Protein AF-A0A2V7J5I7-F1 (afdb_monomer_lite)

Radius of gyration: 12.59 Å; chains: 1; bounding box: 29×18×30 Å

Structure (mmCIF, N/CA/C/O backbone):
data_AF-A0A2V7J5I7-F1
#
_entry.id   AF-A0A2V7J5I7-F1
#
loop_
_atom_site.group_PDB
_atom_site.id
_atom_site.type_symbol
_atom_site.label_atom_id
_atom_site.label_alt_id
_atom_site.label_comp_id
_atom_site.label_asym_id
_atom_site.label_entity_id
_atom_site.label_seq_id
_atom_site.pdbx_PDB_ins_code
_atom_site.Cartn_x
_atom_site.Cartn_y
_atom_site.Cartn_z
_atom_site.occupancy
_atom_site.B_iso_or_equiv
_atom_site.auth_seq_id
_atom_site.auth_comp_id
_atom_site.auth_asym_id
_atom_site.auth_atom_id
_atom_site.pdbx_PDB_model_num
ATOM 1 N N . MET A 1 1 ? -9.568 3.205 14.573 1.00 90.75 1 MET A N 1
ATOM 2 C CA . MET A 1 1 ? -8.355 3.960 14.183 1.00 90.75 1 MET A CA 1
ATOM 3 C C . MET A 1 1 ? -8.298 4.011 12.666 1.00 90.75 1 MET A C 1
ATOM 5 O O . MET A 1 1 ? -8.706 3.038 12.046 1.00 90.75 1 MET A O 1
ATOM 9 N N . VAL A 1 2 ? -7.883 5.124 12.065 1.00 96.50 2 VAL A N 1
ATOM 10 C CA . VAL A 1 2 ? -7.790 5.241 10.600 1.00 96.50 2 VAL A CA 1
ATOM 11 C C . VAL A 1 2 ? -6.324 5.266 10.212 1.00 96.50 2 VAL A C 1
ATOM 13 O O . VAL A 1 2 ? -5.567 6.039 10.794 1.00 96.50 2 VAL A O 1
ATOM 16 N N . ASP A 1 3 ? -5.954 4.428 9.250 1.00 96.94 3 ASP A N 1
ATOM 17 C CA . ASP A 1 3 ? -4.673 4.545 8.565 1.00 96.94 3 ASP A CA 1
ATOM 18 C C . ASP A 1 3 ? -4.888 5.420 7.331 1.00 96.94 3 ASP A C 1
ATOM 20 O O . ASP A 1 3 ? -5.654 5.072 6.433 1.00 96.94 3 ASP A O 1
ATOM 24 N N . ALA A 1 4 ? -4.314 6.616 7.354 1.00 97.25 4 ALA A N 1
ATOM 25 C CA . ALA A 1 4 ? -4.571 7.635 6.343 1.00 97.25 4 ALA A CA 1
ATOM 26 C C . ALA A 1 4 ? -3.599 7.562 5.160 1.00 97.25 4 ALA A C 1
ATOM 28 O O . ALA A 1 4 ? -3.697 8.390 4.258 1.00 97.25 4 ALA A O 1
ATOM 29 N N . HIS A 1 5 ? -2.610 6.658 5.193 1.00 97.62 5 HIS A N 1
ATOM 30 C CA . HIS A 1 5 ? -1.589 6.615 4.154 1.00 97.62 5 HIS A CA 1
ATOM 31 C C . HIS A 1 5 ? -0.954 5.232 4.035 1.00 97.62 5 HIS A C 1
ATOM 33 O O . HIS A 1 5 ? -0.104 4.843 4.832 1.00 97.62 5 HIS A O 1
ATOM 39 N N . VAL A 1 6 ? -1.289 4.526 2.957 1.00 97.00 6 VAL A N 1
ATOM 40 C CA . VAL A 1 6 ? -0.693 3.229 2.615 1.00 97.00 6 VAL A CA 1
ATOM 41 C C . VAL A 1 6 ? -0.265 3.204 1.153 1.00 97.00 6 VAL A C 1
ATOM 43 O O . VAL A 1 6 ? -0.799 3.926 0.312 1.00 97.00 6 VAL A O 1
ATOM 46 N N . HIS A 1 7 ? 0.680 2.327 0.834 1.00 97.50 7 HIS A N 1
ATOM 47 C CA . HIS A 1 7 ? 1.120 2.087 -0.533 1.00 97.50 7 HIS A CA 1
ATOM 48 C C . HIS A 1 7 ? 0.955 0.608 -0.873 1.00 97.50 7 HIS A C 1
ATOM 50 O O . HIS A 1 7 ? 1.382 -0.258 -0.112 1.00 97.50 7 HIS A O 1
ATOM 56 N N . PHE A 1 8 ? 0.368 0.337 -2.037 1.00 97.75 8 PHE A N 1
ATOM 57 C CA . PHE A 1 8 ? 0.256 -1.000 -2.610 1.00 97.75 8 PHE A CA 1
ATOM 58 C C . PHE A 1 8 ? 0.877 -1.008 -3.997 1.00 97.75 8 PHE A C 1
ATOM 60 O O . PHE A 1 8 ? 0.734 -0.044 -4.754 1.00 97.75 8 PHE A O 1
ATOM 67 N N . TRP A 1 9 ? 1.557 -2.097 -4.329 1.00 98.31 9 TRP A N 1
ATOM 68 C CA . TRP A 1 9 ? 2.149 -2.293 -5.646 1.00 98.31 9 TRP A CA 1
ATOM 69 C C . TRP A 1 9 ? 2.313 -3.781 -5.947 1.00 98.31 9 TRP A C 1
ATOM 71 O O . TRP A 1 9 ? 2.439 -4.607 -5.038 1.00 98.31 9 TRP A O 1
ATOM 81 N N . ASP A 1 10 ? 2.333 -4.110 -7.238 1.00 98.38 10 ASP A N 1
ATOM 82 C CA . ASP A 1 10 ? 2.597 -5.456 -7.743 1.00 98.38 10 ASP A CA 1
ATOM 83 C C . ASP A 1 10 ? 3.613 -5.394 -8.901 1.00 98.38 10 ASP A C 1
ATOM 85 O O . ASP A 1 10 ? 3.242 -5.027 -10.021 1.00 98.38 10 ASP A O 1
ATOM 89 N N . PRO A 1 11 ? 4.889 -5.760 -8.662 1.00 97.31 11 PRO A N 1
ATOM 90 C CA . PRO A 1 11 ? 5.916 -5.800 -9.703 1.00 97.31 11 PRO A CA 1
ATOM 91 C C . PRO A 1 11 ? 5.627 -6.804 -10.830 1.00 97.31 11 PRO A C 1
ATOM 93 O O . PRO A 1 11 ? 6.234 -6.710 -11.894 1.00 97.31 11 PRO A O 1
ATOM 96 N N . GLY A 1 12 ? 4.727 -7.771 -10.607 1.00 97.31 12 GLY A N 1
ATOM 97 C CA . GLY A 1 12 ? 4.253 -8.692 -11.640 1.00 97.31 12 GLY A CA 1
ATOM 98 C C . GLY A 1 12 ? 3.243 -8.059 -12.602 1.00 97.31 12 GLY A C 1
ATOM 99 O O . GLY A 1 12 ? 3.079 -8.557 -13.715 1.00 97.31 12 GLY A O 1
ATOM 100 N N . ALA A 1 13 ? 2.594 -6.959 -12.203 1.00 98.06 13 ALA A N 1
ATOM 101 C CA . ALA A 1 13 ? 1.611 -6.240 -13.014 1.00 98.06 13 ALA A CA 1
ATOM 102 C C . ALA A 1 13 ? 2.191 -4.987 -13.693 1.00 98.06 13 ALA A C 1
ATOM 104 O O . ALA A 1 13 ? 1.799 -4.657 -14.813 1.00 98.06 13 ALA A O 1
ATOM 105 N N . LEU A 1 14 ? 3.117 -4.285 -13.032 1.00 98.06 14 LEU A N 1
ATOM 106 C CA . LEU A 1 14 ? 3.772 -3.086 -13.557 1.00 98.06 14 LEU A CA 1
ATOM 107 C C . LEU A 1 14 ? 5.244 -3.047 -13.137 1.00 98.06 14 LEU A C 1
ATOM 109 O O . LEU A 1 14 ? 5.594 -3.410 -12.018 1.00 98.06 14 LEU A O 1
ATOM 113 N N . HIS A 1 15 ? 6.113 -2.549 -14.017 1.00 97.31 15 HIS A N 1
ATOM 114 C CA . HIS A 1 15 ? 7.495 -2.250 -13.651 1.00 97.31 15 HIS A CA 1
ATOM 115 C C . HIS A 1 15 ? 7.577 -0.907 -12.915 1.00 97.31 15 HIS A C 1
ATOM 117 O O . HIS A 1 15 ? 7.099 0.115 -13.405 1.00 97.31 15 HIS A O 1
ATOM 123 N N . TYR A 1 16 ? 8.207 -0.917 -11.743 1.00 97.69 16 TYR A N 1
ATOM 124 C CA . TYR A 1 16 ? 8.441 0.266 -10.920 1.00 97.69 16 TYR A CA 1
ATOM 125 C C . TYR A 1 16 ? 9.954 0.501 -10.819 1.00 97.69 16 TYR A C 1
ATOM 127 O O . TYR A 1 16 ? 10.597 -0.167 -10.011 1.00 97.69 16 TYR A O 1
ATOM 135 N N . PRO A 1 17 ? 10.537 1.445 -11.585 1.00 97.62 17 PRO A N 1
ATOM 136 C CA . PRO A 1 17 ? 11.992 1.624 -11.642 1.00 97.62 17 PRO A CA 1
ATOM 137 C C . PRO A 1 17 ? 12.659 1.826 -10.273 1.00 97.62 17 PRO A C 1
ATOM 139 O O . PRO A 1 17 ? 13.738 1.307 -10.020 1.00 97.62 17 PRO A O 1
ATOM 142 N N . TRP A 1 18 ? 11.983 2.502 -9.341 1.00 97.06 18 TRP A N 1
ATOM 143 C CA . TRP A 1 18 ? 12.504 2.734 -7.990 1.00 97.06 18 TRP A CA 1
ATOM 144 C C . TRP A 1 18 ? 12.668 1.446 -7.154 1.00 97.06 18 TRP A C 1
ATOM 146 O O . TRP A 1 18 ? 13.442 1.430 -6.199 1.00 97.06 18 TRP A O 1
ATOM 156 N N . LEU A 1 19 ? 11.989 0.344 -7.508 1.00 97.62 19 LEU A N 1
ATOM 157 C CA . LEU A 1 19 ? 12.177 -0.958 -6.853 1.00 97.62 19 LEU A CA 1
ATOM 158 C C . LEU A 1 19 ? 13.475 -1.654 -7.278 1.00 97.62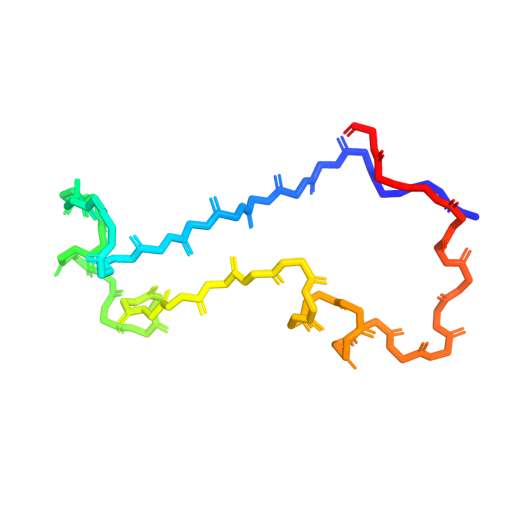 19 LEU A C 1
ATOM 160 O O . LEU A 1 19 ? 13.938 -2.566 -6.585 1.00 97.62 19 LEU A O 1
ATOM 164 N N . ASP A 1 20 ? 14.092 -1.256 -8.389 1.00 96.69 20 ASP A N 1
ATOM 165 C CA . ASP A 1 20 ? 15.351 -1.848 -8.861 1.00 96.69 20 ASP A CA 1
ATOM 166 C C . ASP A 1 20 ? 16.531 -1.475 -7.952 1.00 96.69 20 ASP A C 1
ATOM 168 O O . ASP A 1 20 ? 17.477 -2.250 -7.786 1.00 96.69 20 ASP A O 1
ATOM 172 N N . GLU A 1 21 ? 16.404 -0.355 -7.248 1.00 97.62 21 GLU A N 1
ATOM 173 C CA . GLU A 1 21 ? 17.391 0.144 -6.294 1.00 97.62 21 GLU A CA 1
ATOM 174 C C . GLU A 1 21 ? 17.218 -0.457 -4.887 1.00 97.62 21 GLU A C 1
ATOM 176 O O . GLU A 1 21 ? 18.156 -0.440 -4.091 1.00 97.62 21 GLU A O 1
ATOM 181 N N . ILE A 1 22 ? 16.049 -1.043 -4.577 1.00 97.38 22 ILE A N 1
ATOM 182 C CA . ILE A 1 22 ? 15.718 -1.548 -3.232 1.00 97.38 22 ILE A CA 1
ATOM 183 C C . ILE A 1 22 ? 15.224 -3.007 -3.297 1.00 97.38 22 ILE A C 1
ATOM 185 O O . ILE A 1 22 ? 14.017 -3.267 -3.266 1.00 97.38 22 ILE A O 1
ATOM 189 N N . PRO A 1 23 ? 16.137 -4.002 -3.347 1.00 94.69 23 PRO A N 1
ATOM 190 C CA . PRO A 1 23 ? 15.774 -5.411 -3.524 1.00 94.69 23 PRO A CA 1
ATOM 191 C C . PRO A 1 23 ? 14.805 -5.965 -2.473 1.00 94.69 23 PRO A C 1
ATOM 193 O O . PRO A 1 23 ? 13.964 -6.797 -2.800 1.00 94.69 23 PRO A O 1
ATOM 196 N N . SER A 1 24 ? 14.877 -5.492 -1.225 1.00 96.69 24 SER A N 1
ATOM 197 C CA . SER A 1 24 ? 13.980 -5.926 -0.144 1.00 96.69 24 SER A CA 1
ATOM 198 C C . SER A 1 24 ? 12.516 -5.530 -0.366 1.00 96.69 24 SER A C 1
ATOM 200 O O . SER A 1 24 ? 11.625 -6.179 0.180 1.00 96.69 24 SER A O 1
ATOM 202 N N . LEU A 1 25 ? 12.259 -4.498 -1.178 1.00 97.25 25 LEU A N 1
ATOM 203 C CA . LEU A 1 25 ? 10.913 -4.035 -1.522 1.00 97.25 25 LEU A CA 1
ATOM 204 C C . LEU A 1 25 ? 10.417 -4.577 -2.867 1.00 97.25 25 LEU A C 1
ATOM 206 O O . LEU A 1 25 ? 9.252 -4.372 -3.212 1.00 97.25 25 LEU A O 1
ATOM 210 N N . ARG A 1 26 ? 11.259 -5.302 -3.617 1.00 96.56 26 ARG A N 1
ATOM 211 C CA . ARG A 1 26 ? 10.942 -5.851 -4.945 1.00 96.56 26 ARG A CA 1
ATOM 212 C C . ARG A 1 26 ? 10.069 -7.108 -4.866 1.00 96.56 26 ARG A C 1
ATOM 214 O O . ARG A 1 26 ? 10.419 -8.180 -5.352 1.00 96.56 26 ARG A O 1
ATOM 221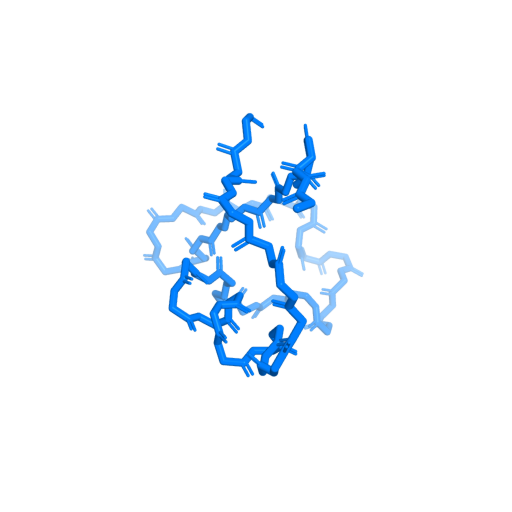 N N . ARG A 1 27 ? 8.915 -6.966 -4.228 1.00 97.38 27 ARG A N 1
ATOM 222 C CA . ARG A 1 27 ? 7.843 -7.958 -4.118 1.00 97.38 27 ARG A CA 1
ATOM 223 C C . ARG A 1 27 ? 6.502 -7.238 -4.100 1.00 97.38 27 ARG A C 1
ATOM 225 O O . ARG A 1 27 ? 6.456 -6.032 -3.870 1.00 97.38 27 ARG A O 1
ATOM 232 N N . ALA A 1 28 ? 5.426 -7.982 -4.315 1.00 98.44 28 ALA A N 1
ATOM 233 C CA . ALA A 1 28 ? 4.090 -7.444 -4.141 1.00 98.44 28 ALA A CA 1
ATOM 234 C C . ALA A 1 28 ? 3.819 -7.128 -2.659 1.00 98.44 28 ALA A C 1
ATOM 236 O O . ALA A 1 28 ? 4.203 -7.895 -1.763 1.00 98.44 28 ALA A O 1
ATOM 237 N N . PHE A 1 29 ? 3.157 -5.995 -2.440 1.00 98.38 29 PHE A N 1
ATOM 238 C CA . PHE A 1 29 ? 2.530 -5.617 -1.178 1.00 98.38 29 PHE A CA 1
ATOM 239 C C . PHE A 1 29 ? 1.071 -5.299 -1.484 1.00 98.38 29 PHE A C 1
ATOM 241 O O . PHE A 1 29 ? 0.764 -4.279 -2.109 1.00 98.38 29 PHE A O 1
ATOM 248 N N . LEU A 1 30 ? 0.181 -6.209 -1.091 1.00 98.00 30 LEU A N 1
ATOM 249 C CA . LEU A 1 30 ? -1.229 -6.201 -1.467 1.00 98.00 30 LEU A CA 1
ATOM 250 C C . LEU A 1 30 ? -2.133 -5.927 -0.253 1.00 98.00 30 LEU A C 1
ATOM 252 O O . LEU A 1 30 ? -1.712 -6.090 0.896 1.00 98.00 30 LEU A O 1
ATOM 256 N N . PRO A 1 31 ? -3.412 -5.560 -0.463 1.00 97.12 31 PRO A N 1
ATOM 257 C CA . PRO A 1 31 ? -4.329 -5.286 0.644 1.00 97.12 31 PRO A CA 1
ATOM 258 C C . PRO A 1 31 ? -4.492 -6.446 1.643 1.00 97.12 31 PRO A C 1
ATOM 260 O O . PRO A 1 31 ? -4.739 -6.209 2.827 1.00 97.12 31 PRO A O 1
ATOM 263 N N . TYR A 1 32 ? -4.348 -7.702 1.200 1.00 96.81 32 TYR A N 1
ATOM 264 C CA . TYR A 1 32 ? -4.394 -8.850 2.110 1.00 96.81 32 TYR A CA 1
ATOM 265 C C . TYR A 1 32 ? -3.119 -8.973 2.962 1.00 96.81 32 TYR A C 1
ATOM 267 O O . TYR A 1 32 ? -3.222 -9.381 4.118 1.00 96.81 32 TYR A O 1
ATOM 275 N N . ASP A 1 33 ? -1.948 -8.587 2.436 1.00 97.81 33 ASP A N 1
ATOM 276 C CA . ASP A 1 33 ? -0.689 -8.570 3.193 1.00 97.81 33 ASP A CA 1
ATOM 277 C C . ASP A 1 33 ? -0.778 -7.549 4.327 1.00 97.81 33 ASP A C 1
ATOM 279 O O . ASP A 1 33 ? -0.397 -7.840 5.458 1.00 97.81 33 ASP A O 1
ATOM 283 N N . TYR A 1 34 ? -1.356 -6.378 4.042 1.00 97.25 34 TYR A N 1
ATOM 284 C CA . TYR A 1 34 ? -1.621 -5.358 5.054 1.00 97.25 34 TYR A CA 1
ATOM 285 C C . TYR A 1 34 ? -2.519 -5.897 6.168 1.00 97.25 34 TYR A C 1
ATOM 287 O O . TYR A 1 34 ? -2.153 -5.819 7.337 1.00 97.25 34 TYR A O 1
ATOM 295 N N . ARG A 1 35 ? -3.651 -6.528 5.816 1.00 95.25 35 ARG A N 1
ATOM 296 C CA . ARG A 1 35 ? -4.558 -7.129 6.807 1.00 95.25 35 ARG A CA 1
ATOM 297 C C . ARG A 1 35 ? -3.850 -8.170 7.678 1.00 95.25 35 ARG A C 1
ATOM 299 O O . ARG A 1 35 ? -4.087 -8.205 8.884 1.00 95.25 35 ARG A O 1
ATOM 306 N N . ALA A 1 36 ? -3.003 -9.006 7.079 1.00 97.19 36 ALA A N 1
ATOM 307 C CA . ALA A 1 36 ? -2.223 -9.998 7.812 1.00 97.19 36 ALA A CA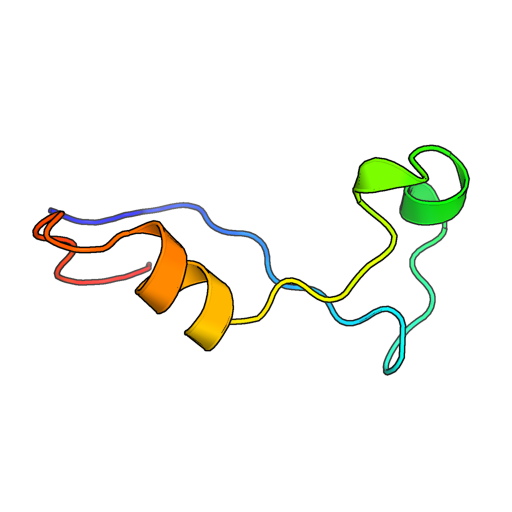 1
ATOM 308 C C . ALA A 1 36 ? -1.201 -9.337 8.754 1.00 97.19 36 ALA A C 1
ATOM 310 O O . ALA A 1 36 ? -1.074 -9.752 9.904 1.00 97.19 36 ALA A O 1
ATOM 311 N N . ALA A 1 37 ? -0.519 -8.284 8.297 1.00 96.62 37 ALA A N 1
ATOM 312 C CA . ALA A 1 37 ? 0.484 -7.561 9.077 1.00 96.62 37 ALA A CA 1
ATOM 313 C C . ALA A 1 37 ? -0.117 -6.750 10.237 1.00 96.62 37 ALA A C 1
ATOM 315 O O . ALA A 1 37 ? 0.525 -6.600 11.275 1.00 96.62 37 ALA A O 1
ATOM 316 N N . THR A 1 38 ? -1.343 -6.241 10.087 1.00 96.25 38 THR A N 1
ATOM 317 C CA . THR A 1 38 ? -2.007 -5.442 11.128 1.00 96.25 38 THR A CA 1
ATOM 318 C C . THR A 1 38 ? -2.588 -6.279 12.262 1.00 96.25 38 THR A C 1
ATOM 320 O O . THR A 1 38 ? -2.854 -5.727 13.322 1.00 96.25 38 THR A O 1
ATOM 323 N N . GLY A 1 39 ? -2.779 -7.590 12.080 1.00 94.25 39 GLY A N 1
ATOM 324 C CA . GLY A 1 39 ? -3.250 -8.490 13.139 1.00 94.25 39 GLY A CA 1
ATOM 325 C C . GLY A 1 39 ? -4.461 -7.946 13.911 1.00 94.25 39 GLY A C 1
ATOM 326 O O . GLY A 1 39 ? -5.506 -7.665 13.329 1.00 94.25 39 GLY A O 1
ATOM 327 N N . GLU A 1 40 ? -4.302 -7.784 15.226 1.00 95.56 40 GLU A N 1
ATOM 328 C CA . GLU A 1 40 ? -5.343 -7.309 16.154 1.00 95.56 40 GLU A CA 1
ATOM 329 C C . GLU A 1 40 ? -5.445 -5.777 16.256 1.00 95.56 40 GLU A C 1
ATOM 331 O O . GLU A 1 40 ? -6.250 -5.250 17.028 1.00 95.56 40 GLU A O 1
ATOM 336 N N . VAL A 1 41 ? -4.640 -5.031 15.494 1.00 96.06 41 VAL A N 1
ATOM 337 C CA . VAL A 1 41 ? -4.682 -3.568 15.518 1.00 96.06 41 VAL A CA 1
ATOM 338 C C . VAL A 1 41 ? -6.057 -3.098 15.004 1.00 96.06 41 VAL A C 1
ATOM 340 O O . VAL A 1 41 ? -6.452 -3.462 13.895 1.00 96.06 41 VAL A O 1
ATOM 343 N N . PRO A 1 42 ? -6.802 -2.258 15.756 1.00 94.94 42 PRO A N 1
ATOM 344 C CA . PRO A 1 42 ? -8.189 -1.898 15.443 1.00 94.94 42 PRO A CA 1
ATOM 345 C C . PRO A 1 42 ? -8.282 -0.806 14.359 1.00 94.94 42 PRO A C 1
ATOM 347 O O . PRO A 1 42 ? -8.834 0.290 14.565 1.00 94.94 42 PRO A O 1
ATOM 350 N N . ILE A 1 43 ? -7.717 -1.094 13.187 1.00 96.31 43 ILE A N 1
ATOM 351 C CA . ILE A 1 43 ? -7.803 -0.247 11.998 1.00 96.31 43 ILE A CA 1
ATOM 352 C C . ILE A 1 43 ? -9.182 -0.438 11.374 1.00 96.31 43 ILE A C 1
ATOM 354 O O . ILE A 1 43 ? -9.541 -1.508 10.894 1.00 96.31 43 ILE A O 1
ATOM 358 N N . SER A 1 44 ? -9.982 0.622 11.404 1.00 95.19 44 SER A N 1
ATOM 359 C CA . SER A 1 44 ? -11.366 0.617 10.931 1.00 95.19 44 SER A CA 1
ATOM 360 C C . SER A 1 44 ? -11.492 0.998 9.458 1.00 95.19 44 SER A C 1
ATOM 362 O O . SER A 1 44 ? -12.509 0.690 8.840 1.00 95.19 44 SER A O 1
ATOM 364 N N . ARG A 1 45 ? -10.503 1.710 8.898 1.00 95.12 45 ARG A N 1
ATOM 365 C CA . ARG A 1 45 ? -10.505 2.172 7.504 1.00 95.12 45 ARG A CA 1
ATOM 366 C C . ARG A 1 45 ? -9.095 2.568 7.048 1.00 95.12 45 ARG A C 1
ATOM 368 O O . ARG A 1 45 ? -8.331 3.093 7.855 1.00 95.12 45 ARG A O 1
ATOM 375 N N . ILE A 1 46 ? -8.834 2.351 5.759 1.00 95.44 46 ILE A N 1
ATOM 376 C CA . ILE A 1 46 ? -7.774 2.998 4.976 1.00 95.44 46 ILE A CA 1
ATOM 377 C C . ILE A 1 46 ? -8.431 4.142 4.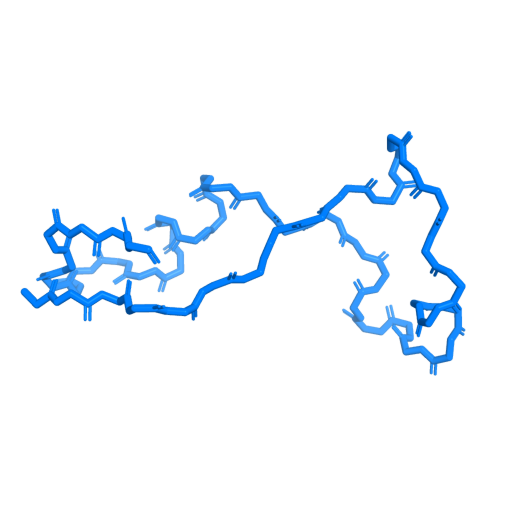192 1.00 95.44 46 ILE A C 1
ATOM 379 O O . ILE A 1 46 ? -9.493 3.911 3.600 1.00 95.44 46 ILE A O 1
ATOM 383 N N . VAL A 1 47 ? -7.863 5.348 4.237 1.00 88.81 47 VAL A N 1
ATOM 384 C CA . VAL A 1 47 ? -8.352 6.531 3.494 1.00 88.81 47 VAL A CA 1
ATOM 385 C C . VAL A 1 47 ? -7.354 6.926 2.421 1.00 88.81 47 VAL A C 1
ATOM 387 O O . VAL A 1 47 ? -6.145 6.835 2.710 1.00 88.81 47 VAL A O 1
#

Sequence (47 aa):
MVDAHVHFWDPGALHYPWLDEIPSLRRAFLPYDYRAATGEVPISRIV

pLDDT: mean 96.62, std 1.78, range [88.81, 98.44]

Secondary structure (DSSP, 8-state):
-EE-----B-TTTS--GGGTS-GGG-S-B-HHHHHHHHTT----EE-

Foldseek 3Di:
DEAADDDWDACVVDPDPVCVVP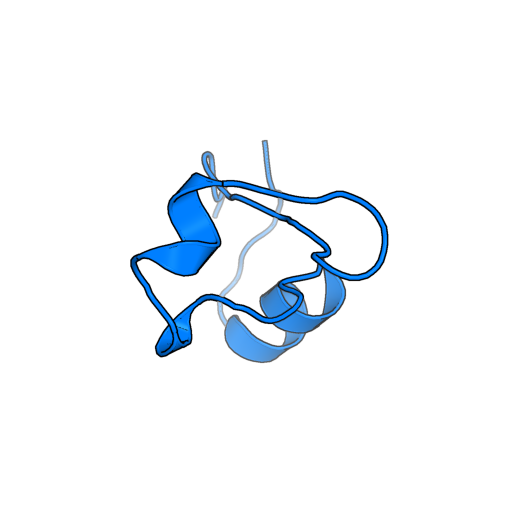VVPNHGDDPVNVV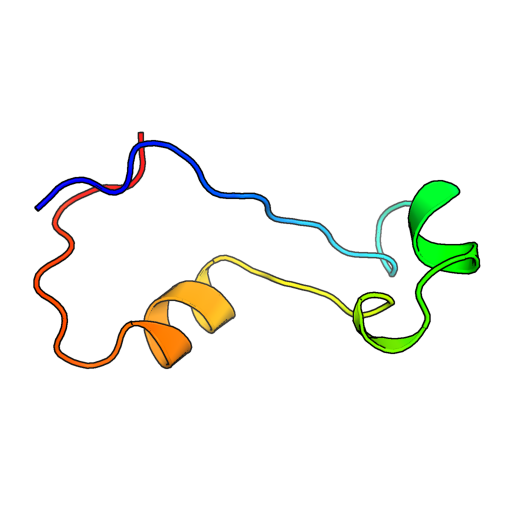VVCPPPPHPYYD